Protein AF-A0A7V9PE35-F1 (afdb_monomer_lite)

Secondary structure (DSSP, 8-state):
--SGGGT-----------------HHHHHHHHT-SEEEESSHHHHHHHHHHH-GGG--SEEEESSHHHHHHHHHTT--EEEE-SSSSHHHHHHHHHHHHHT------

pLDDT: mean 92.54, std 11.68, range [36.88, 98.75]

Structure (mmCIF, N/CA/C/O backbone):
data_AF-A0A7V9PE35-F1
#
_entry.id   AF-A0A7V9PE35-F1
#
loop_
_atom_site.group_PDB
_atom_site.id
_atom_site.type_symbol
_atom_site.label_atom_id
_atom_site.label_alt_id
_atom_site.label_comp_id
_atom_site.label_asym_id
_atom_site.label_entity_id
_atom_site.label_seq_id
_atom_site.pdbx_PDB_ins_code
_atom_site.Cartn_x
_atom_site.Cartn_y
_atom_site.Cartn_z
_atom_site.occupancy
_atom_site.B_iso_or_equiv
_atom_site.auth_seq_id
_atom_site.auth_comp_id
_atom_site.auth_asym_id
_atom_site.auth_atom_id
_atom_site.pdbx_PDB_model_num
ATOM 1 N N . THR A 1 1 ? 16.426 -11.070 -20.122 1.00 56.62 1 THR A N 1
ATOM 2 C CA . THR A 1 1 ? 16.122 -10.009 -21.112 1.00 56.62 1 THR A CA 1
ATOM 3 C C . THR A 1 1 ? 16.891 -8.760 -20.736 1.00 56.62 1 THR A C 1
ATOM 5 O O . THR A 1 1 ? 17.157 -8.567 -19.561 1.00 56.62 1 THR A O 1
ATOM 8 N N . GLY A 1 2 ? 17.299 -7.942 -21.705 1.00 87.06 2 GLY A N 1
ATOM 9 C CA . GLY A 1 2 ? 18.013 -6.690 -21.435 1.00 87.06 2 GLY A CA 1
ATOM 10 C C . GLY A 1 2 ? 18.690 -6.143 -22.687 1.00 87.06 2 GLY A C 1
ATOM 11 O O . GLY A 1 2 ? 18.877 -6.886 -23.649 1.00 87.06 2 GLY A O 1
ATOM 12 N N . LEU A 1 3 ? 19.032 -4.854 -22.685 1.00 91.19 3 LEU A N 1
ATOM 13 C CA . LEU A 1 3 ? 19.710 -4.184 -23.804 1.00 91.19 3 LEU A CA 1
ATOM 14 C C . LEU A 1 3 ? 21.083 -4.820 -24.098 1.00 91.19 3 LEU A C 1
ATOM 16 O O . LEU A 1 3 ? 21.351 -5.168 -25.245 1.00 91.19 3 LEU A O 1
ATOM 20 N N . GLY A 1 4 ? 21.881 -5.121 -23.067 1.00 92.00 4 GLY A N 1
ATOM 21 C CA . GLY A 1 4 ? 23.169 -5.813 -23.230 1.00 92.00 4 GLY A CA 1
ATOM 22 C C . GLY A 1 4 ? 23.041 -7.231 -23.800 1.00 92.00 4 GLY A C 1
ATOM 23 O O . GLY A 1 4 ? 23.770 -7.614 -24.708 1.00 92.00 4 GLY A O 1
ATOM 24 N N . ALA A 1 5 ? 22.024 -7.987 -23.371 1.00 91.56 5 ALA A N 1
ATOM 25 C CA . ALA A 1 5 ? 21.732 -9.313 -23.928 1.00 91.56 5 ALA A CA 1
ATOM 26 C C . ALA A 1 5 ? 21.292 -9.272 -25.408 1.00 91.56 5 ALA A C 1
ATOM 28 O O . ALA A 1 5 ? 21.237 -10.310 -26.062 1.00 91.56 5 ALA A O 1
ATOM 29 N N . LYS A 1 6 ? 20.968 -8.084 -25.933 1.00 94.31 6 LYS A N 1
ATOM 30 C CA . LYS A 1 6 ? 20.654 -7.831 -27.344 1.00 94.31 6 LYS A CA 1
ATOM 31 C C . LYS A 1 6 ? 21.843 -7.249 -28.130 1.00 94.31 6 LYS A C 1
ATOM 33 O O . LYS A 1 6 ? 21.644 -6.841 -29.268 1.00 94.31 6 LYS A O 1
ATOM 38 N N . GLY A 1 7 ? 23.046 -7.210 -27.548 1.00 95.50 7 GLY A N 1
ATOM 39 C CA . GLY A 1 7 ? 24.279 -6.776 -28.217 1.00 95.50 7 GLY A CA 1
ATOM 40 C C . GLY A 1 7 ? 24.580 -5.277 -28.139 1.00 95.50 7 GLY A C 1
ATOM 41 O O . GLY A 1 7 ? 25.445 -4.806 -28.869 1.00 95.50 7 GLY A O 1
ATOM 42 N N . TRP A 1 8 ? 23.879 -4.530 -27.284 1.00 95.81 8 TRP A N 1
ATOM 43 C CA . TRP A 1 8 ? 24.141 -3.104 -27.078 1.00 95.81 8 TRP A CA 1
ATOM 44 C C . TRP A 1 8 ? 25.184 -2.884 -25.982 1.00 95.81 8 TRP A C 1
ATOM 46 O O . TRP A 1 8 ? 25.148 -3.555 -24.950 1.00 95.81 8 TRP A O 1
ATOM 56 N N . GLU A 1 9 ? 26.065 -1.905 -26.179 1.00 94.12 9 GLU A N 1
ATOM 57 C CA . GLU A 1 9 ? 26.864 -1.327 -25.097 1.00 94.12 9 GLU A CA 1
ATOM 58 C C . GLU A 1 9 ? 25.949 -0.422 -24.258 1.00 94.12 9 GLU A C 1
ATOM 60 O O . GLU A 1 9 ? 25.210 0.399 -24.804 1.00 94.12 9 GLU A O 1
ATOM 65 N N . VAL A 1 10 ? 25.903 -0.651 -22.944 1.00 93.56 10 VAL A N 1
ATOM 66 C CA . VAL A 1 10 ? 24.962 0.014 -22.033 1.00 93.56 10 VAL A CA 1
ATOM 67 C C . VAL A 1 10 ? 25.741 0.705 -20.926 1.00 93.56 10 VAL A C 1
ATOM 69 O O . VAL A 1 10 ? 26.284 0.035 -20.051 1.00 93.56 10 VAL A O 1
ATOM 72 N N . ASP A 1 11 ? 25.705 2.033 -20.924 1.00 92.88 11 ASP A N 1
ATOM 73 C CA . ASP A 1 11 ? 26.165 2.851 -19.806 1.00 92.88 11 ASP A CA 1
ATOM 74 C C . ASP A 1 11 ? 24.999 3.112 -18.846 1.00 92.88 11 ASP A C 1
ATOM 76 O O . ASP A 1 11 ? 24.080 3.881 -19.139 1.00 92.88 11 ASP A O 1
ATOM 80 N N . ALA A 1 12 ? 25.006 2.449 -17.688 1.00 89.19 12 ALA A N 1
ATOM 81 C CA . ALA A 1 12 ? 24.023 2.695 -16.639 1.00 89.19 12 ALA A CA 1
ATOM 82 C C . ALA A 1 12 ? 24.462 3.886 -15.776 1.00 89.19 12 ALA A C 1
ATOM 84 O O . ALA A 1 12 ? 25.481 3.824 -15.091 1.00 89.19 12 ALA A O 1
ATOM 85 N N . VAL A 1 13 ? 23.675 4.964 -15.784 1.00 91.94 13 VAL A N 1
ATOM 86 C CA . VAL A 1 13 ? 23.890 6.133 -14.922 1.00 91.94 13 VAL A CA 1
ATOM 87 C C . VAL A 1 13 ? 22.812 6.158 -13.843 1.00 91.94 13 VAL A C 1
ATOM 89 O O . VAL A 1 13 ? 21.635 6.374 -14.131 1.00 91.94 13 VAL A O 1
ATOM 92 N N . GLU A 1 14 ? 23.209 5.947 -12.590 1.00 86.25 14 GLU A N 1
ATOM 93 C CA . GLU A 1 14 ? 22.304 6.040 -11.443 1.00 86.25 14 GLU A CA 1
ATOM 94 C C . GLU A 1 14 ? 22.073 7.510 -11.070 1.00 86.25 14 GLU A C 1
ATOM 96 O O . GLU A 1 14 ? 22.875 8.128 -10.373 1.00 86.25 14 GLU A O 1
ATOM 101 N N . ALA A 1 15 ? 20.972 8.091 -11.552 1.00 91.75 15 ALA A N 1
ATOM 102 C CA . ALA A 1 15 ? 20.631 9.486 -11.262 1.00 91.75 15 ALA A CA 1
ATOM 103 C C . ALA A 1 15 ? 20.144 9.701 -9.815 1.00 91.75 15 ALA A C 1
ATOM 105 O O . ALA A 1 15 ? 20.340 10.774 -9.247 1.00 91.75 15 ALA A O 1
ATOM 106 N N . TYR A 1 16 ? 19.494 8.698 -9.220 1.00 90.38 16 TYR A N 1
ATOM 107 C CA . TYR A 1 16 ? 19.026 8.722 -7.835 1.00 90.38 16 TYR A CA 1
ATOM 108 C C . TYR A 1 16 ? 18.858 7.301 -7.294 1.00 90.38 16 TYR A C 1
ATOM 110 O O . TYR A 1 16 ? 18.825 6.329 -8.050 1.00 90.38 16 TYR A O 1
ATOM 118 N N . ARG A 1 17 ? 18.707 7.192 -5.972 1.00 85.31 17 ARG A N 1
ATOM 119 C CA . ARG A 1 17 ? 18.395 5.938 -5.283 1.00 85.31 17 ARG A CA 1
ATOM 120 C C . ARG A 1 17 ? 17.298 6.144 -4.250 1.00 85.31 17 ARG A C 1
ATOM 122 O O . ARG A 1 17 ? 17.267 7.173 -3.578 1.00 85.31 17 ARG A O 1
ATOM 129 N N . THR A 1 18 ? 16.448 5.139 -4.078 1.00 82.75 18 THR A N 1
ATOM 130 C CA . THR A 1 18 ? 15.530 5.089 -2.938 1.00 82.75 18 THR A CA 1
ATOM 131 C C . THR A 1 18 ? 16.330 4.797 -1.673 1.00 82.75 18 THR A C 1
ATOM 133 O O . THR A 1 18 ? 17.190 3.911 -1.655 1.00 82.75 18 THR A O 1
ATOM 136 N N . VAL A 1 19 ? 16.054 5.555 -0.617 1.00 86.75 19 VAL A N 1
ATOM 137 C CA . VAL A 1 19 ? 16.597 5.330 0.724 1.00 86.75 19 VAL A CA 1
ATOM 138 C C . VAL A 1 19 ? 15.440 5.076 1.689 1.00 86.75 19 VAL A C 1
ATOM 140 O O . VAL A 1 19 ? 14.378 5.676 1.507 1.00 86.75 19 VAL A O 1
ATOM 143 N N . PRO A 1 20 ? 15.607 4.194 2.691 1.00 82.81 20 PRO A N 1
ATOM 144 C CA . PRO A 1 20 ? 14.597 4.010 3.724 1.00 82.81 20 PRO A CA 1
ATOM 145 C C . PRO A 1 20 ? 14.293 5.331 4.434 1.00 82.81 20 PRO A C 1
ATOM 147 O O . PRO A 1 20 ? 15.206 6.098 4.745 1.00 82.81 20 PRO A O 1
ATOM 150 N N . ALA A 1 21 ? 13.013 5.586 4.691 1.00 84.94 21 ALA A N 1
ATOM 151 C CA . ALA A 1 21 ? 12.605 6.680 5.558 1.00 84.94 21 ALA A CA 1
ATOM 152 C C . ALA A 1 21 ? 12.781 6.274 7.028 1.00 84.94 21 ALA A C 1
ATOM 154 O O . ALA A 1 21 ? 12.607 5.107 7.376 1.00 84.94 21 ALA A O 1
ATOM 155 N N . THR A 1 22 ? 13.056 7.255 7.890 1.00 91.12 22 THR A N 1
ATOM 156 C CA . THR A 1 22 ? 13.059 7.084 9.351 1.00 91.12 22 THR A CA 1
ATOM 157 C C . THR A 1 22 ? 11.997 8.010 9.949 1.00 91.12 22 THR A C 1
ATOM 159 O O . THR A 1 22 ? 12.317 9.150 10.297 1.00 91.12 22 THR A O 1
ATOM 162 N N . PRO A 1 23 ? 10.719 7.586 10.002 1.00 92.38 23 PRO A N 1
ATOM 163 C CA . PRO A 1 23 ? 9.646 8.397 10.569 1.00 92.38 23 PRO A CA 1
ATOM 164 C C . PRO A 1 23 ? 9.853 8.622 12.072 1.00 92.38 23 PRO A C 1
ATOM 166 O O . PRO A 1 23 ? 10.514 7.829 12.746 1.00 92.38 23 PRO A O 1
ATOM 169 N N . SER A 1 24 ? 9.278 9.696 12.617 1.00 95.81 24 SER A N 1
ATOM 170 C CA . SER A 1 24 ? 9.274 9.895 14.068 1.00 95.81 24 SER A CA 1
ATOM 171 C C . SER A 1 24 ? 8.373 8.854 14.754 1.00 95.81 24 SER A C 1
ATOM 173 O O . SER A 1 24 ? 7.403 8.393 14.146 1.00 95.81 24 SER A O 1
ATOM 175 N N . PRO A 1 25 ? 8.624 8.515 16.033 1.00 94.00 25 PRO A N 1
ATOM 176 C CA . PRO A 1 25 ? 7.730 7.643 16.796 1.00 94.00 25 PRO A CA 1
ATOM 177 C C . PRO A 1 25 ? 6.278 8.142 16.837 1.00 94.00 25 PRO A C 1
ATOM 179 O O . PRO A 1 25 ? 5.355 7.341 16.774 1.00 94.00 25 PRO A O 1
ATOM 182 N N . GLU A 1 26 ? 6.075 9.462 16.885 1.00 96.25 26 GLU A N 1
ATOM 183 C CA . GLU A 1 26 ? 4.747 10.089 16.844 1.00 96.25 26 GLU A CA 1
ATOM 184 C C . GLU A 1 26 ? 4.031 9.839 15.510 1.00 96.25 26 GLU A C 1
ATOM 186 O O . GLU A 1 26 ? 2.855 9.490 15.502 1.00 96.25 26 GLU A O 1
ATOM 191 N N . ALA A 1 27 ? 4.742 9.946 14.382 1.00 94.69 27 ALA A N 1
ATOM 192 C CA . ALA A 1 27 ? 4.166 9.666 13.070 1.00 94.69 27 ALA A CA 1
ATOM 193 C C . ALA A 1 27 ? 3.803 8.182 12.905 1.00 94.69 27 ALA A C 1
ATOM 195 O O . ALA A 1 27 ? 2.778 7.869 12.305 1.00 94.69 27 ALA A O 1
ATOM 196 N N . LEU A 1 28 ? 4.619 7.272 13.450 1.00 94.31 28 LEU A N 1
ATOM 197 C CA . LEU A 1 28 ? 4.317 5.837 13.449 1.00 94.31 28 LEU A CA 1
ATOM 198 C C . LEU A 1 28 ? 3.096 5.514 14.313 1.00 94.31 28 LEU A C 1
ATOM 200 O O . LEU A 1 28 ? 2.243 4.748 13.877 1.00 94.31 28 LEU A O 1
ATOM 204 N N . ALA A 1 29 ? 2.985 6.124 15.495 1.00 94.25 29 ALA A N 1
ATOM 205 C CA . ALA A 1 29 ? 1.821 5.961 16.362 1.00 94.25 29 ALA A CA 1
ATOM 206 C C . ALA A 1 29 ? 0.540 6.477 15.686 1.00 94.25 29 ALA A C 1
ATOM 208 O O . ALA A 1 29 ? -0.445 5.751 15.614 1.00 94.25 29 ALA A O 1
ATOM 209 N N . ALA A 1 30 ? 0.582 7.677 15.100 1.00 95.19 30 ALA A N 1
ATOM 210 C CA . ALA A 1 30 ? -0.554 8.235 14.367 1.00 95.19 30 ALA A CA 1
ATOM 211 C C . ALA A 1 30 ? -0.953 7.376 13.155 1.00 95.19 30 ALA A C 1
ATOM 213 O O . ALA A 1 30 ? -2.136 7.222 12.869 1.00 95.19 30 ALA A O 1
ATOM 214 N N . ALA A 1 31 ? 0.022 6.795 12.447 1.00 93.81 31 ALA A N 1
ATOM 215 C CA . ALA A 1 31 ? -0.257 5.877 11.347 1.00 93.81 31 ALA A CA 1
ATOM 216 C C . ALA A 1 31 ? -0.909 4.572 11.827 1.00 93.81 31 ALA A C 1
ATOM 218 O O . ALA A 1 31 ? -1.789 4.069 11.140 1.00 93.81 31 ALA A O 1
ATOM 219 N N . ALA A 1 32 ? -0.502 4.042 12.984 1.00 94.38 32 ALA A N 1
ATOM 220 C CA . ALA A 1 32 ? -1.071 2.822 13.560 1.00 94.38 32 ALA A CA 1
ATOM 221 C C . ALA A 1 32 ? -2.514 3.004 14.063 1.00 94.38 32 ALA A C 1
ATOM 223 O O . ALA A 1 32 ? -3.274 2.042 14.115 1.00 94.38 32 ALA A O 1
ATOM 224 N N . GLU A 1 33 ? -2.897 4.230 14.424 1.00 96.56 33 GLU A N 1
ATOM 225 C CA . GLU A 1 33 ? -4.258 4.582 14.851 1.00 96.56 33 GLU A CA 1
ATOM 226 C C . GLU A 1 33 ? -5.207 4.889 13.679 1.00 96.56 33 GLU A C 1
ATOM 228 O O . GLU A 1 33 ? -6.396 5.114 13.900 1.00 96.56 33 GLU A O 1
ATOM 233 N N . ALA A 1 34 ? -4.710 4.914 12.439 1.00 97.44 34 ALA A N 1
ATOM 234 C CA . ALA A 1 34 ? -5.531 5.203 11.270 1.00 97.44 34 ALA A CA 1
ATOM 235 C C . ALA A 1 34 ? -6.508 4.060 10.949 1.00 97.44 34 ALA A C 1
ATOM 237 O O . ALA A 1 34 ? -6.219 2.884 11.165 1.00 97.44 34 ALA A O 1
ATOM 238 N N . ASP A 1 35 ? -7.639 4.403 10.331 1.00 97.81 35 ASP A N 1
ATOM 239 C CA . ASP A 1 35 ? -8.614 3.409 9.869 1.00 97.81 35 ASP A CA 1
ATOM 240 C C . ASP A 1 35 ? -8.131 2.652 8.620 1.00 97.81 35 ASP A C 1
ATOM 242 O O . ASP A 1 35 ? -8.511 1.505 8.385 1.00 97.81 35 ASP A O 1
ATOM 246 N N . ALA A 1 36 ? -7.283 3.289 7.807 1.00 97.75 36 ALA A N 1
ATOM 247 C CA . ALA A 1 36 ? -6.775 2.729 6.563 1.00 97.75 36 ALA A CA 1
ATOM 248 C C . ALA A 1 36 ? -5.339 3.164 6.256 1.00 97.75 36 ALA A C 1
ATOM 250 O O . ALA A 1 36 ? -4.893 4.246 6.638 1.00 97.75 36 ALA A O 1
ATOM 251 N N . ILE A 1 37 ? -4.645 2.339 5.474 1.00 98.00 37 ILE A N 1
ATOM 252 C CA . ILE A 1 37 ? -3.368 2.650 4.837 1.00 98.00 37 ILE A CA 1
ATOM 253 C C . ILE A 1 37 ? -3.471 2.457 3.325 1.00 98.00 37 ILE A C 1
ATOM 255 O O . ILE A 1 37 ? -4.026 1.472 2.835 1.00 98.00 37 ILE A O 1
ATOM 259 N N . ALA A 1 38 ? -2.903 3.404 2.580 1.00 98.25 38 ALA A N 1
ATOM 260 C CA . ALA A 1 38 ? -2.883 3.391 1.125 1.00 98.25 38 ALA A CA 1
ATOM 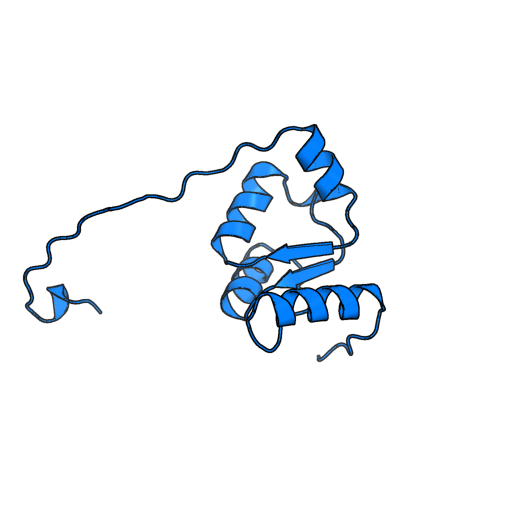261 C C . ALA A 1 38 ? -1.445 3.225 0.609 1.00 98.25 38 ALA A C 1
ATOM 263 O O . ALA A 1 38 ? -0.581 4.062 0.877 1.00 98.25 38 ALA A O 1
ATOM 264 N N . PHE A 1 39 ? -1.187 2.167 -0.161 1.00 98.25 39 PHE A N 1
ATOM 265 C CA . PHE A 1 39 ? 0.119 1.899 -0.766 1.00 98.25 39 PHE A CA 1
ATOM 266 C C . PHE A 1 39 ? 0.136 2.237 -2.256 1.00 98.25 39 PHE A C 1
ATOM 268 O O . PHE A 1 39 ? -0.661 1.727 -3.049 1.00 98.25 39 PHE A O 1
ATOM 275 N N . THR A 1 40 ? 1.101 3.063 -2.658 1.00 97.19 40 THR A N 1
ATOM 276 C CA . THR A 1 40 ? 1.264 3.539 -4.043 1.00 97.19 40 THR A CA 1
ATOM 277 C C . THR A 1 40 ? 2.335 2.781 -4.823 1.00 97.19 40 THR A C 1
ATOM 279 O O . THR A 1 40 ? 2.428 2.907 -6.042 1.00 97.19 40 THR A O 1
ATOM 282 N N . SER A 1 41 ? 3.140 1.952 -4.161 1.00 96.00 41 SER A N 1
ATOM 283 C CA . SER A 1 41 ? 4.088 1.055 -4.825 1.00 96.00 41 SER A CA 1
ATOM 284 C C . SER A 1 41 ? 4.462 -0.123 -3.928 1.00 96.00 41 SER A C 1
ATOM 286 O O . SER A 1 41 ? 4.386 -0.029 -2.702 1.00 96.00 41 SER A O 1
ATOM 288 N N . ALA A 1 42 ? 4.944 -1.216 -4.520 1.00 96.06 42 ALA A N 1
ATOM 289 C CA . ALA A 1 42 ? 5.454 -2.359 -3.762 1.00 96.06 42 ALA A CA 1
ATOM 290 C C . ALA A 1 42 ? 6.530 -1.951 -2.732 1.00 96.06 42 ALA A C 1
ATOM 292 O O . ALA A 1 42 ? 6.471 -2.366 -1.583 1.00 96.06 42 ALA A O 1
ATOM 293 N N . SER A 1 43 ? 7.443 -1.039 -3.090 1.00 94.38 43 SER A N 1
ATOM 294 C CA . SER A 1 43 ? 8.499 -0.587 -2.172 1.00 94.38 43 SER A CA 1
ATOM 295 C C . SER A 1 43 ? 7.971 0.163 -0.944 1.00 94.38 43 SER A C 1
ATOM 297 O O . SER A 1 43 ? 8.657 0.220 0.074 1.00 94.38 43 SER A O 1
ATOM 299 N N . THR A 1 44 ? 6.781 0.773 -1.026 1.00 95.56 44 THR A N 1
ATOM 300 C CA . THR A 1 44 ? 6.156 1.428 0.138 1.00 95.56 44 THR A CA 1
ATOM 301 C C . THR A 1 44 ? 5.618 0.423 1.152 1.00 95.56 44 THR A C 1
ATOM 303 O O . THR A 1 44 ? 5.646 0.724 2.341 1.00 95.56 44 THR A O 1
ATOM 306 N N . VAL A 1 45 ? 5.222 -0.776 0.712 1.00 97.38 45 VAL A N 1
ATOM 307 C CA . VAL A 1 45 ? 4.839 -1.882 1.602 1.00 97.38 45 VAL A CA 1
ATOM 308 C C . VAL A 1 45 ? 6.048 -2.307 2.431 1.00 97.38 45 VAL A C 1
ATOM 310 O O . VAL A 1 45 ? 6.010 -2.241 3.658 1.00 97.38 45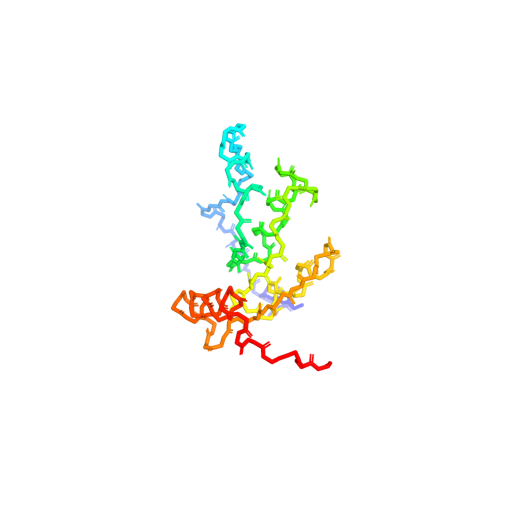 VAL A O 1
ATOM 313 N N . ASP A 1 46 ? 7.150 -2.658 1.760 1.00 95.00 46 ASP A N 1
ATOM 314 C CA . ASP A 1 46 ? 8.380 -3.105 2.423 1.00 95.00 46 ASP A CA 1
ATOM 315 C C . ASP A 1 46 ? 8.929 -2.028 3.366 1.00 95.00 46 ASP A C 1
ATOM 317 O O . ASP A 1 46 ? 9.300 -2.306 4.506 1.00 95.00 46 ASP A O 1
ATOM 321 N N . GLY A 1 47 ? 8.950 -0.775 2.897 1.00 94.88 47 GLY A N 1
ATOM 322 C CA . GLY A 1 47 ? 9.436 0.361 3.673 1.00 94.88 47 GLY A CA 1
ATOM 323 C C . GLY A 1 47 ? 8.602 0.627 4.924 1.00 94.88 47 GLY A C 1
ATOM 324 O O . GLY A 1 47 ? 9.170 0.881 5.986 1.00 94.88 47 GLY A O 1
ATOM 325 N N . TYR A 1 48 ? 7.273 0.543 4.821 1.00 96.12 48 TYR A N 1
ATOM 326 C CA . TYR A 1 48 ? 6.389 0.728 5.968 1.00 96.12 48 TYR A CA 1
ATOM 327 C C . TYR A 1 48 ? 6.565 -0.392 6.992 1.00 96.12 48 TYR A C 1
ATOM 329 O O . TYR A 1 48 ? 6.771 -0.112 8.167 1.00 96.12 48 TYR A O 1
ATOM 337 N N . LEU A 1 49 ? 6.569 -1.652 6.556 1.00 96.19 49 LEU A N 1
ATOM 338 C CA . LEU A 1 49 ? 6.719 -2.796 7.457 1.00 96.19 49 LEU A CA 1
ATOM 339 C C . LEU A 1 49 ? 8.080 -2.829 8.151 1.00 96.19 49 LEU A C 1
ATOM 341 O O . LEU A 1 49 ? 8.154 -3.165 9.330 1.00 96.19 49 LEU A O 1
ATOM 345 N N . ALA A 1 50 ? 9.147 -2.431 7.458 1.00 94.88 50 ALA A N 1
ATOM 346 C CA . ALA A 1 50 ? 10.465 -2.301 8.068 1.00 94.88 50 ALA A CA 1
ATOM 347 C C . ALA A 1 50 ? 10.516 -1.205 9.148 1.00 94.88 50 ALA A C 1
ATOM 349 O O . ALA A 1 50 ? 11.269 -1.338 10.111 1.00 94.88 50 ALA A O 1
ATOM 350 N N . ALA A 1 51 ? 9.742 -0.126 8.989 1.00 94.31 51 ALA A N 1
ATOM 351 C CA . ALA A 1 51 ? 9.736 1.007 9.914 1.00 94.31 51 ALA A CA 1
ATOM 352 C C . ALA A 1 51 ? 8.746 0.841 11.081 1.00 94.31 51 ALA A C 1
ATOM 354 O O . ALA A 1 51 ? 9.072 1.204 12.209 1.00 94.31 51 ALA A O 1
ATOM 355 N N . ALA A 1 52 ? 7.548 0.324 10.809 1.00 94.50 52 ALA A N 1
ATOM 356 C CA . ALA A 1 52 ? 6.422 0.273 11.740 1.00 94.50 52 ALA A CA 1
ATOM 357 C C . ALA A 1 52 ? 6.158 -1.135 12.306 1.00 94.50 52 ALA A C 1
ATOM 359 O O . ALA A 1 52 ? 5.644 -1.267 13.413 1.00 94.50 52 ALA A O 1
ATOM 360 N N . GLY A 1 53 ? 6.530 -2.187 11.571 1.00 95.12 53 GLY A N 1
ATOM 361 C CA . GLY A 1 53 ? 6.160 -3.568 11.882 1.00 95.12 53 GLY A CA 1
ATOM 362 C C . GLY A 1 53 ? 4.724 -3.920 11.472 1.00 95.12 53 GLY A C 1
ATOM 363 O O . GLY A 1 53 ? 3.926 -3.060 11.105 1.00 95.12 53 GLY A O 1
ATOM 364 N N . HIS A 1 54 ? 4.394 -5.214 11.525 1.00 95.88 54 HIS A N 1
ATOM 365 C CA . HIS A 1 54 ? 3.062 -5.712 11.156 1.00 95.88 54 HIS A CA 1
ATOM 366 C C . HIS A 1 54 ? 1.961 -5.293 12.134 1.00 95.88 54 HIS A C 1
ATOM 368 O O . HIS A 1 54 ? 0.843 -5.033 11.702 1.00 95.88 54 HIS A O 1
ATOM 374 N N . ASP A 1 55 ? 2.278 -5.186 13.426 1.00 93.75 55 ASP A N 1
ATOM 375 C CA . ASP A 1 55 ? 1.298 -4.844 14.468 1.00 93.75 55 ASP A CA 1
ATOM 376 C C . ASP A 1 55 ? 0.788 -3.399 14.359 1.00 93.75 55 ASP A C 1
ATOM 378 O O . ASP A 1 55 ? -0.227 -3.051 14.955 1.00 93.75 55 ASP A O 1
ATOM 382 N N . ALA A 1 56 ? 1.493 -2.559 13.598 1.00 95.06 56 ALA A N 1
ATOM 383 C CA . ALA A 1 56 ? 1.142 -1.166 13.358 1.00 95.06 56 ALA A CA 1
ATOM 384 C C . ALA A 1 56 ? 0.343 -0.957 12.062 1.00 95.06 56 ALA A C 1
ATOM 386 O O . ALA A 1 56 ? 0.054 0.183 11.721 1.00 95.06 56 ALA A O 1
ATOM 387 N N . VAL A 1 57 ? 0.010 -2.014 11.311 1.00 97.31 57 VAL A N 1
ATOM 388 C CA . VAL A 1 57 ? -0.725 -1.888 10.044 1.00 97.31 57 VAL A CA 1
ATOM 389 C C . VAL A 1 57 ? -2.210 -1.597 10.315 1.00 97.31 57 VAL A C 1
ATOM 391 O O . VAL A 1 57 ? -2.862 -2.402 10.984 1.00 97.31 57 VAL A O 1
ATOM 394 N N . PRO A 1 58 ? -2.773 -0.506 9.756 1.00 97.38 58 PRO A N 1
ATOM 395 C CA . PRO A 1 58 ? -4.205 -0.221 9.819 1.00 97.38 58 PRO A CA 1
ATOM 396 C C . PRO A 1 58 ? -5.087 -1.359 9.293 1.00 97.38 58 PRO A C 1
ATOM 398 O O . PRO A 1 58 ? -4.673 -2.097 8.393 1.00 97.38 58 PRO A O 1
ATOM 401 N N . PRO A 1 59 ? -6.333 -1.480 9.782 1.00 96.06 59 PRO A N 1
ATOM 402 C CA . PRO A 1 59 ? -7.204 -2.598 9.434 1.00 96.06 59 PRO A CA 1
ATOM 403 C C . PRO A 1 59 ? -7.569 -2.639 7.943 1.00 96.06 59 PRO A C 1
ATOM 405 O O . PRO A 1 59 ? -7.702 -3.727 7.380 1.00 96.06 59 PRO A O 1
ATOM 408 N N . ALA A 1 60 ? -7.707 -1.485 7.284 1.00 97.88 60 ALA A N 1
ATOM 409 C CA . ALA A 1 60 ? -7.960 -1.412 5.849 1.00 97.88 60 ALA A CA 1
ATOM 410 C C . ALA A 1 60 ? -6.676 -1.126 5.056 1.00 97.88 60 ALA A C 1
ATOM 412 O O . ALA A 1 60 ? -6.155 -0.013 5.065 1.00 97.88 60 ALA A O 1
ATOM 413 N N . VAL A 1 61 ? -6.197 -2.114 4.297 1.00 98.56 61 VAL A N 1
ATOM 414 C CA . VAL A 1 61 ? -5.075 -1.939 3.360 1.00 98.56 61 VAL A CA 1
ATOM 415 C C . VAL A 1 61 ? -5.606 -1.750 1.941 1.00 98.56 61 VAL A C 1
ATOM 417 O O . VAL A 1 61 ? -6.237 -2.652 1.388 1.00 98.56 61 VAL A O 1
ATOM 420 N N . VAL A 1 62 ? -5.309 -0.610 1.320 1.00 98.69 62 VAL A N 1
ATOM 421 C CA . VAL A 1 62 ? -5.714 -0.289 -0.058 1.00 98.69 62 VAL A CA 1
ATOM 422 C C . VAL A 1 62 ? -4.481 -0.077 -0.928 1.00 98.69 62 VAL A C 1
ATOM 424 O O . VAL A 1 62 ? -3.513 0.563 -0.524 1.00 98.69 62 VAL A O 1
ATOM 427 N N . CYS A 1 63 ? -4.478 -0.640 -2.132 1.00 98.75 63 CYS A N 1
ATOM 428 C CA . CYS A 1 63 ? -3.335 -0.577 -3.043 1.00 98.75 63 CYS A CA 1
ATOM 429 C C . CYS A 1 63 ? -3.698 0.146 -4.340 1.00 98.75 63 CYS A C 1
ATOM 431 O O . CYS A 1 63 ? -4.765 -0.078 -4.901 1.00 98.75 63 CYS A O 1
ATOM 433 N N . ILE A 1 64 ? -2.783 0.961 -4.870 1.00 98.44 64 ILE A N 1
ATOM 434 C CA . ILE A 1 64 ? -3.011 1.709 -6.122 1.00 98.44 64 ILE A CA 1
ATOM 435 C C . ILE A 1 64 ? -3.171 0.807 -7.352 1.00 98.44 64 ILE A C 1
ATOM 437 O O . ILE A 1 64 ? -3.698 1.233 -8.370 1.00 98.44 64 ILE A O 1
ATOM 441 N N . GLY A 1 65 ? -2.667 -0.425 -7.291 1.00 98.12 65 GLY A N 1
ATOM 442 C CA . GLY A 1 65 ? -2.676 -1.332 -8.428 1.00 98.12 65 GLY A CA 1
ATOM 443 C C . GLY A 1 65 ? -2.240 -2.753 -8.070 1.00 98.12 65 GLY A C 1
ATOM 444 O O . GLY A 1 65 ? -1.761 -2.997 -6.955 1.00 98.12 65 GLY A O 1
ATOM 445 N N . PRO A 1 66 ? -2.381 -3.695 -9.019 1.00 97.75 66 PRO A N 1
ATOM 446 C CA . PRO A 1 66 ? -2.235 -5.130 -8.778 1.00 97.75 66 PRO A CA 1
ATOM 447 C C . PRO A 1 66 ? -0.827 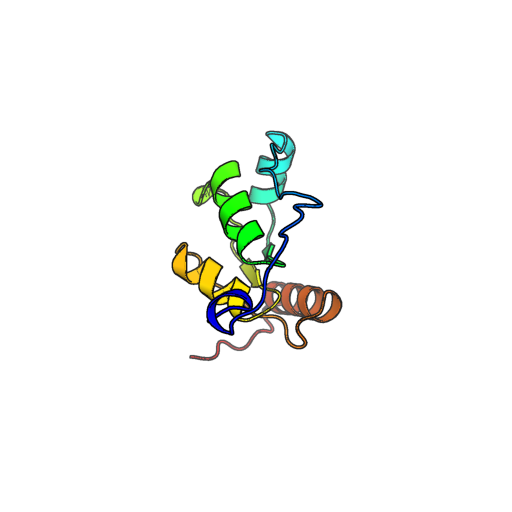-5.518 -8.323 1.00 97.75 66 PRO A C 1
ATOM 449 O O . PRO A 1 66 ? -0.687 -6.294 -7.389 1.00 97.75 66 PRO A O 1
ATOM 452 N N . VAL A 1 67 ? 0.218 -4.907 -8.891 1.00 98.12 67 VAL A N 1
ATOM 453 C CA . VAL A 1 67 ? 1.612 -5.187 -8.494 1.00 98.12 67 VAL A CA 1
ATOM 454 C C . VAL A 1 67 ? 1.859 -4.846 -7.021 1.00 98.12 67 VAL A C 1
ATOM 456 O O . VAL A 1 67 ? 2.525 -5.593 -6.307 1.00 98.12 67 VAL A O 1
ATOM 459 N N . THR A 1 68 ? 1.307 -3.728 -6.546 1.00 98.44 68 THR A N 1
ATOM 460 C CA . THR A 1 68 ? 1.414 -3.330 -5.137 1.00 98.44 68 THR A CA 1
ATOM 461 C C . THR A 1 68 ? 0.593 -4.255 -4.240 1.00 98.44 68 THR A C 1
ATOM 463 O O . THR A 1 68 ? 1.065 -4.640 -3.173 1.00 98.44 68 THR A O 1
ATOM 466 N N . ALA A 1 69 ? -0.600 -4.657 -4.686 1.00 98.69 69 ALA A N 1
ATOM 467 C CA . ALA A 1 69 ? -1.447 -5.594 -3.953 1.00 98.69 69 ALA A CA 1
ATOM 468 C C . ALA A 1 69 ? -0.786 -6.970 -3.794 1.00 98.69 69 ALA A C 1
ATOM 470 O O . ALA A 1 69 ? -0.840 -7.558 -2.718 1.00 98.69 69 ALA A O 1
ATOM 471 N N . ASP A 1 70 ? -0.119 -7.468 -4.834 1.00 98.56 70 ASP A N 1
ATOM 472 C CA . ASP A 1 70 ? 0.605 -8.737 -4.782 1.00 98.56 70 ASP A CA 1
ATOM 473 C C . ASP A 1 70 ? 1.791 -8.670 -3.817 1.00 98.56 70 ASP A C 1
ATOM 475 O O . ASP A 1 70 ? 2.000 -9.606 -3.046 1.00 98.56 70 ASP A O 1
ATOM 479 N N . ALA A 1 71 ? 2.520 -7.549 -3.786 1.00 98.44 71 ALA A N 1
ATOM 480 C CA . ALA A 1 71 ? 3.577 -7.324 -2.801 1.00 98.44 71 ALA A CA 1
ATOM 481 C C . ALA A 1 71 ? 3.028 -7.286 -1.363 1.00 98.44 71 ALA A C 1
ATOM 483 O O . ALA A 1 71 ? 3.567 -7.956 -0.486 1.00 98.44 71 ALA A O 1
ATOM 484 N N . AL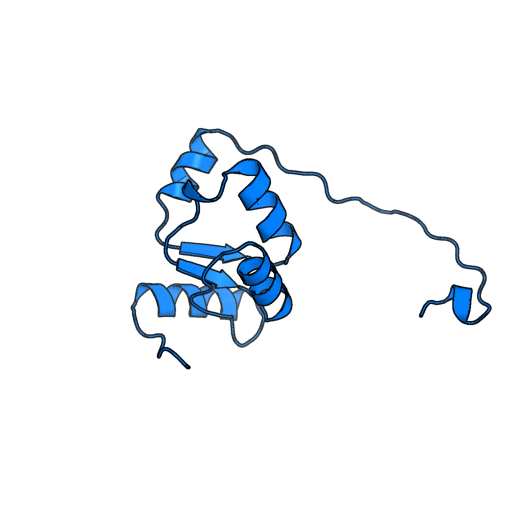A A 1 72 ? 1.919 -6.575 -1.129 1.00 98.56 72 ALA A N 1
ATOM 485 C CA . ALA A 1 72 ? 1.247 -6.537 0.172 1.00 98.56 72 ALA A CA 1
ATOM 486 C C . ALA A 1 72 ? 0.807 -7.934 0.636 1.00 98.56 72 ALA A C 1
ATOM 488 O O . ALA A 1 72 ? 1.097 -8.328 1.766 1.00 98.56 72 ALA A O 1
ATOM 489 N N . ARG A 1 73 ? 0.187 -8.722 -0.250 1.00 98.50 73 ARG A N 1
ATOM 490 C CA . ARG A 1 73 ? -0.211 -10.109 0.041 1.00 98.50 73 ARG A CA 1
ATOM 491 C C . ARG A 1 73 ? 0.989 -11.013 0.306 1.00 98.50 73 ARG A C 1
ATOM 493 O O . ARG A 1 73 ? 0.953 -11.806 1.241 1.00 98.50 73 ARG A O 1
ATOM 500 N N . ALA A 1 74 ? 2.058 -10.889 -0.479 1.00 98.31 74 ALA A N 1
ATOM 501 C CA . ALA A 1 74 ? 3.293 -11.646 -0.272 1.00 98.31 74 ALA A CA 1
ATOM 502 C C . ALA A 1 74 ? 3.964 -11.310 1.070 1.00 98.31 74 ALA A C 1
ATOM 504 O O . ALA A 1 74 ? 4.568 -12.184 1.688 1.00 98.31 74 ALA A O 1
ATOM 505 N N . ALA A 1 75 ? 3.805 -10.073 1.545 1.00 97.94 75 ALA A N 1
ATOM 506 C CA . ALA A 1 75 ? 4.226 -9.631 2.869 1.00 97.94 75 ALA A CA 1
ATOM 507 C C . ALA A 1 75 ? 3.247 -10.027 3.996 1.00 97.94 75 ALA A C 1
ATOM 509 O O . ALA A 1 75 ? 3.438 -9.627 5.138 1.00 97.94 75 ALA A O 1
ATOM 510 N N . GLY A 1 76 ? 2.202 -10.809 3.706 1.00 97.94 76 GLY A N 1
ATOM 511 C CA . GLY A 1 76 ? 1.248 -11.306 4.702 1.00 97.94 76 GLY A CA 1
ATOM 512 C C . GLY A 1 76 ? 0.118 -10.338 5.058 1.00 97.94 76 GLY A C 1
ATOM 513 O O . GLY A 1 76 ? -0.597 -10.586 6.026 1.00 97.94 76 GLY A O 1
ATOM 514 N N . LEU A 1 77 ? -0.066 -9.253 4.299 1.00 98.25 77 LEU A N 1
ATOM 515 C CA . LEU A 1 77 ? -1.167 -8.311 4.506 1.00 98.25 77 LEU A CA 1
ATOM 516 C C . LEU A 1 77 ? -2.429 -8.745 3.753 1.00 98.25 77 LEU A C 1
ATOM 518 O O . LEU A 1 77 ? -2.372 -9.220 2.616 1.00 98.25 77 LEU A O 1
ATOM 522 N N . THR A 1 78 ? -3.589 -8.493 4.356 1.00 98.06 78 THR A N 1
ATOM 523 C CA . THR A 1 78 ? -4.889 -8.644 3.691 1.00 98.06 78 THR A CA 1
ATOM 524 C C . THR A 1 78 ? -5.250 -7.341 2.985 1.00 98.06 78 THR A C 1
ATOM 526 O O . THR A 1 78 ? -5.502 -6.332 3.634 1.00 98.06 78 THR A O 1
ATOM 529 N N . VAL A 1 79 ? -5.285 -7.358 1.652 1.00 98.38 79 VAL A N 1
ATOM 530 C CA . VAL A 1 79 ? -5.661 -6.189 0.840 1.00 98.38 79 VAL A CA 1
ATOM 531 C C . VAL A 1 79 ? -7.182 -6.089 0.753 1.00 98.38 79 VAL A C 1
ATOM 533 O O . VAL A 1 79 ? -7.818 -6.984 0.199 1.00 98.38 79 VAL A O 1
ATOM 536 N N . ALA A 1 80 ? -7.745 -4.997 1.267 1.00 98.31 80 ALA A N 1
ATOM 537 C CA . ALA A 1 80 ? -9.179 -4.719 1.269 1.00 98.31 80 ALA A CA 1
ATOM 538 C C . ALA A 1 80 ? -9.692 -4.270 -0.107 1.00 98.31 80 ALA A C 1
ATOM 540 O O . ALA A 1 80 ? -10.771 -4.677 -0.526 1.00 98.31 80 ALA A O 1
ATOM 541 N N . ALA A 1 81 ? -8.914 -3.456 -0.826 1.00 98.31 81 ALA A N 1
ATOM 542 C CA . ALA A 1 81 ? -9.259 -3.008 -2.172 1.00 98.31 81 ALA A CA 1
ATOM 543 C C . ALA A 1 81 ? -8.017 -2.689 -3.012 1.00 98.31 81 ALA A C 1
ATOM 545 O O . ALA A 1 81 ? -6.942 -2.360 -2.499 1.00 98.31 81 ALA A O 1
ATOM 546 N N . VAL A 1 82 ? -8.187 -2.766 -4.330 1.00 98.44 82 VAL A N 1
ATOM 547 C CA . VAL A 1 82 ? -7.219 -2.284 -5.317 1.00 98.44 82 VAL A CA 1
ATOM 548 C C . VAL A 1 82 ? -7.913 -1.213 -6.145 1.00 98.44 82 VAL A C 1
ATOM 550 O O . VAL A 1 82 ? -9.011 -1.451 -6.638 1.00 98.44 82 VAL A O 1
ATOM 553 N N . ALA A 1 83 ? -7.290 -0.046 -6.270 1.00 98.12 83 ALA A N 1
ATOM 554 C CA . ALA A 1 83 ? -7.844 1.085 -7.004 1.00 98.12 83 ALA A CA 1
ATOM 555 C C . ALA A 1 83 ? -8.124 0.726 -8.470 1.00 98.12 83 ALA A C 1
ATOM 557 O O . ALA A 1 83 ? -7.266 0.131 -9.122 1.00 98.12 83 ALA A O 1
ATOM 558 N N . ASP A 1 84 ? -9.274 1.140 -8.998 1.00 95.56 84 ASP A N 1
ATOM 559 C CA . ASP A 1 84 ? -9.596 1.105 -10.427 1.00 95.56 84 ASP A CA 1
ATOM 560 C C . ASP A 1 84 ? -10.336 2.406 -10.797 1.00 95.56 84 ASP A C 1
ATOM 562 O O . ASP A 1 84 ? -11.456 2.613 -10.326 1.00 95.56 84 ASP A O 1
ATOM 566 N N . PRO A 1 85 ? -9.724 3.325 -11.569 1.00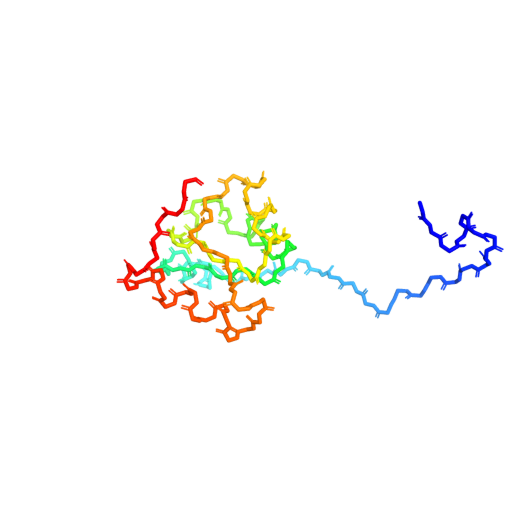 97.25 85 PRO A N 1
ATOM 567 C CA . PRO A 1 85 ? -8.432 3.200 -12.248 1.00 97.25 85 PRO A CA 1
ATOM 568 C C . PRO A 1 85 ? -7.227 3.287 -11.293 1.00 97.25 85 PRO A C 1
ATOM 570 O O . PRO A 1 85 ? -7.319 3.814 -10.187 1.00 97.25 85 PRO A O 1
ATOM 573 N N . HIS A 1 86 ? -6.059 2.813 -11.746 1.00 96.69 86 HIS A N 1
ATOM 574 C CA . HIS A 1 86 ? -4.789 2.859 -10.999 1.00 96.69 86 HIS A CA 1
ATOM 575 C C . HIS A 1 86 ? -4.177 4.273 -10.941 1.00 96.69 86 HIS A C 1
ATOM 577 O O . HIS A 1 86 ? -3.054 4.507 -11.398 1.00 96.69 86 HIS A O 1
ATOM 583 N N . THR A 1 87 ? -4.929 5.238 -10.419 1.00 97.12 87 THR A N 1
ATOM 584 C CA . THR A 1 87 ? -4.515 6.635 -10.238 1.00 97.12 87 THR A CA 1
ATOM 585 C C . THR A 1 87 ? -4.617 7.042 -8.773 1.00 97.12 87 THR A C 1
ATOM 587 O O . THR A 1 87 ? -5.094 6.284 -7.929 1.00 97.12 87 THR A O 1
ATOM 590 N N . VAL A 1 88 ? -4.146 8.248 -8.452 1.00 96.25 88 VAL A N 1
ATOM 591 C CA . VAL A 1 88 ? -4.269 8.799 -7.095 1.00 96.25 88 VAL A CA 1
ATOM 592 C C . VAL A 1 88 ? -5.740 9.021 -6.736 1.00 96.25 88 VAL A C 1
ATOM 594 O O . VAL A 1 88 ? -6.142 8.718 -5.618 1.00 96.25 88 VAL A O 1
ATOM 597 N N . GLU A 1 89 ? -6.547 9.486 -7.688 1.00 98.00 89 GLU A N 1
ATOM 598 C CA . GLU A 1 89 ? -7.989 9.679 -7.519 1.00 98.00 89 GLU A CA 1
ATOM 599 C C . GLU A 1 89 ? -8.694 8.341 -7.289 1.00 98.00 89 GLU A C 1
ATOM 601 O O . GLU A 1 89 ? -9.389 8.193 -6.291 1.00 98.00 89 GLU A O 1
ATOM 606 N N . GLY A 1 90 ? -8.426 7.330 -8.125 1.00 98.12 90 GLY A N 1
ATOM 607 C CA . GLY A 1 90 ? -9.005 5.996 -7.936 1.00 98.12 90 GLY A CA 1
ATOM 608 C C . GLY A 1 90 ? -8.579 5.338 -6.618 1.00 98.12 90 GLY A C 1
ATOM 609 O O . GLY A 1 90 ? -9.353 4.602 -6.009 1.00 98.12 90 GLY A O 1
ATOM 610 N N . LEU A 1 91 ? -7.365 5.622 -6.133 1.00 98.38 91 LEU A N 1
ATOM 611 C CA . LEU A 1 91 ? -6.909 5.173 -4.816 1.00 98.38 91 LEU A CA 1
ATOM 612 C C . LEU A 1 91 ? -7.675 5.856 -3.681 1.00 98.38 91 LEU A C 1
ATOM 614 O O . LEU A 1 91 ? -8.060 5.180 -2.730 1.00 98.38 91 LEU A O 1
ATOM 618 N N . ALA A 1 92 ? -7.903 7.166 -3.776 1.00 98.00 92 ALA A N 1
ATOM 619 C CA . ALA A 1 92 ? -8.697 7.896 -2.794 1.00 98.00 92 ALA A CA 1
ATOM 620 C C . ALA A 1 92 ? -10.148 7.389 -2.763 1.00 98.00 92 ALA A C 1
ATOM 622 O O . ALA A 1 92 ? -10.658 7.089 -1.684 1.00 98.00 92 ALA A O 1
ATOM 623 N N . ASP A 1 93 ? -10.769 7.205 -3.931 1.00 98.12 93 ASP A N 1
ATOM 624 C CA . ASP A 1 93 ? -12.129 6.668 -4.057 1.00 98.12 93 ASP A CA 1
ATOM 625 C C . ASP A 1 93 ? -12.233 5.257 -3.456 1.00 98.12 93 ASP A C 1
ATOM 627 O O . ASP A 1 93 ? -13.168 4.962 -2.711 1.00 98.12 93 ASP A O 1
ATOM 631 N N . ALA A 1 94 ? -11.239 4.396 -3.699 1.00 98.12 94 ALA A N 1
ATOM 632 C CA . ALA A 1 94 ? -11.189 3.055 -3.121 1.00 98.12 94 ALA A CA 1
ATOM 633 C C . ALA A 1 94 ? -11.056 3.071 -1.589 1.00 98.12 94 ALA A C 1
ATOM 635 O O . ALA A 1 94 ? -11.690 2.260 -0.915 1.00 98.12 94 ALA A O 1
ATOM 636 N N . VAL A 1 95 ? -10.267 3.990 -1.019 1.00 98.19 95 VAL A N 1
ATOM 637 C CA . VAL A 1 95 ? -10.170 4.156 0.444 1.00 98.19 95 VAL A CA 1
ATOM 638 C C . VAL A 1 95 ? -11.515 4.575 1.029 1.00 98.19 95 VAL A C 1
ATOM 640 O O . VAL A 1 95 ? -11.962 3.967 2.001 1.00 98.19 95 VAL A O 1
ATOM 643 N N . VAL A 1 96 ? -12.181 5.565 0.428 1.00 98.00 96 VAL A N 1
ATOM 644 C CA . VAL A 1 96 ? -13.509 6.015 0.874 1.00 98.00 96 VAL A CA 1
ATOM 645 C C . VAL A 1 96 ? -14.506 4.859 0.824 1.00 98.00 96 VAL A C 1
ATOM 647 O O . VAL A 1 96 ? -15.162 4.586 1.826 1.00 98.00 96 VAL A O 1
ATOM 650 N N . ALA A 1 97 ? -14.554 4.116 -0.283 1.00 97.31 97 ALA A N 1
ATOM 651 C CA . ALA A 1 97 ? -15.466 2.987 -0.430 1.00 97.31 97 ALA A CA 1
ATOM 652 C C . ALA A 1 97 ? -15.248 1.900 0.640 1.00 97.31 97 ALA A C 1
ATOM 654 O O . ALA A 1 97 ? -16.213 1.374 1.202 1.00 97.31 97 ALA A O 1
ATOM 655 N N . VAL A 1 98 ? -13.989 1.572 0.967 1.00 97.31 98 VAL A N 1
ATOM 656 C CA . VAL A 1 98 ? -13.671 0.602 2.034 1.00 97.31 98 VAL A CA 1
ATOM 657 C C . VAL A 1 98 ? -14.179 1.091 3.388 1.00 97.31 98 VAL A C 1
ATOM 659 O O . VAL A 1 98 ? -14.806 0.321 4.113 1.00 97.31 98 VAL A O 1
ATOM 662 N N . LEU A 1 99 ? -13.942 2.360 3.723 1.00 96.38 99 LEU A N 1
ATOM 663 C CA . LEU A 1 99 ? -14.327 2.930 5.016 1.00 96.38 99 LEU A CA 1
ATOM 664 C C . LEU A 1 99 ? -15.843 3.116 5.164 1.00 96.38 99 LEU A C 1
ATOM 666 O O . LEU A 1 99 ? -16.372 2.997 6.267 1.00 96.38 99 LEU A O 1
ATOM 670 N N . GLU A 1 100 ? -16.557 3.348 4.064 1.00 95.44 100 GLU A N 1
ATOM 671 C CA . GLU A 1 100 ? -18.023 3.385 4.035 1.00 95.44 100 GLU A CA 1
ATOM 672 C C . GLU A 1 100 ? -18.663 1.983 4.029 1.00 95.44 100 GLU A C 1
ATOM 674 O O . GLU A 1 100 ? -19.879 1.858 4.184 1.00 95.44 100 GLU A O 1
ATOM 679 N N . GLY A 1 101 ? -17.867 0.919 3.863 1.00 88.25 101 GLY A N 1
ATOM 680 C CA . GLY A 1 101 ? -18.347 -0.463 3.786 1.00 88.25 101 GLY A CA 1
ATOM 681 C C . GLY A 1 101 ? -19.056 -0.800 2.470 1.00 88.25 101 GLY A C 1
ATOM 682 O O . GLY A 1 101 ? -19.866 -1.724 2.428 1.00 88.25 101 GLY A O 1
ATOM 683 N N . THR A 1 102 ? -18.782 -0.055 1.398 1.00 75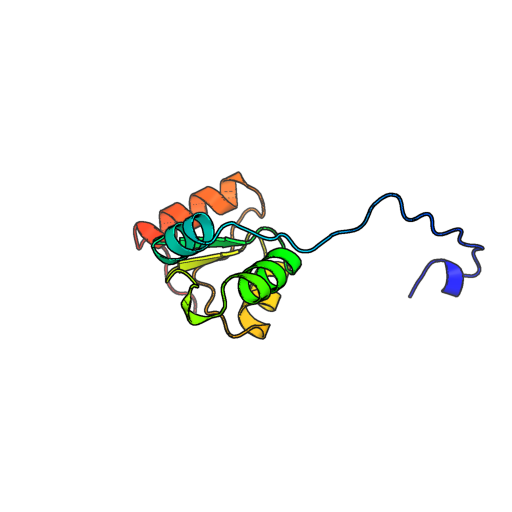.38 102 THR A N 1
ATOM 684 C CA . THR A 1 102 ? -19.446 -0.198 0.090 1.00 75.38 102 THR A CA 1
ATOM 685 C C . THR A 1 102 ? -18.698 -1.122 -0.874 1.00 75.38 102 THR A C 1
ATOM 687 O O . THR A 1 102 ? -19.144 -1.332 -2.001 1.00 75.38 102 THR A O 1
ATOM 690 N N . VAL A 1 103 ? -17.585 -1.722 -0.439 1.00 62.97 103 VAL A N 1
ATOM 691 C CA . VAL A 1 103 ? -16.813 -2.669 -1.253 1.00 62.97 103 VAL A CA 1
ATOM 692 C C . VAL A 1 103 ? -17.424 -4.063 -1.148 1.00 62.97 103 VAL A C 1
ATOM 694 O O . VAL A 1 103 ? -17.323 -4.729 -0.117 1.00 62.97 103 VAL A O 1
ATOM 697 N N . GLU A 1 104 ? -18.050 -4.523 -2.233 1.00 53.38 104 GLU A N 1
ATOM 698 C CA . GLU A 1 104 ? -18.469 -5.918 -2.352 1.00 53.38 104 GLU A CA 1
ATOM 699 C C . GLU A 1 104 ? -17.238 -6.830 -2.384 1.00 53.38 104 GLU A C 1
ATOM 701 O O . GLU A 1 104 ? -16.344 -6.693 -3.223 1.00 53.38 104 GLU A O 1
ATOM 706 N N . SER A 1 105 ? -17.187 -7.778 -1.448 1.00 44.00 105 SER A N 1
ATOM 707 C CA . SER A 1 105 ? -16.139 -8.791 -1.378 1.00 44.00 105 SER A CA 1
ATOM 708 C C . SER A 1 105 ? -16.230 -9.695 -2.611 1.00 44.00 105 SER A C 1
ATOM 710 O O . SER A 1 105 ? -17.111 -10.549 -2.688 1.00 44.00 105 SER A O 1
ATOM 712 N N . SER A 1 106 ? -15.343 -9.517 -3.591 1.00 37.50 106 SER A N 1
ATOM 713 C CA . SER A 1 106 ? -15.171 -10.532 -4.636 1.00 37.50 106 SER A CA 1
ATOM 714 C C . SER A 1 106 ? -14.389 -11.730 -4.072 1.00 37.50 106 SER A C 1
ATOM 716 O O . SER A 1 106 ? -13.423 -11.508 -3.337 1.00 37.50 106 SER A O 1
ATOM 718 N N . PRO A 1 107 ? -14.826 -12.971 -4.361 1.00 36.88 107 PRO A N 1
ATOM 719 C CA . PRO A 1 107 ? -14.242 -14.203 -3.827 1.00 36.88 107 PRO A CA 1
ATOM 720 C C . PRO A 1 107 ? -12.853 -14.532 -4.388 1.00 36.88 107 PRO A C 1
ATOM 722 O O . PRO A 1 107 ? -12.505 -14.030 -5.482 1.00 36.88 107 PRO A O 1
#

Radius of gyration: 17.03 Å; chains: 1; bounding box: 46×24×45 Å

Foldseek 3Di:
DDPVVVVDDDDDDPPDDDDQDADDPVVLQVQLPDQEDEALALVVLVSNCVRNNPNSHHPEYEYLADRNVVSCVVVVHDHQYYFVVSDPVSRVVRVVCVVVVNDDDDD

Sequence (107 aa):
TGLGAKGWEVDAVEAYRTVPATPSPEALAAAAEADAIAFTSASTVDGYLAAAGHDAVPPAVVCIGPVTADAARAAGLTVAAVADPHTVEGLADAVVAVLEGTVESSP